Protein AF-A0AA51CAS1-F1 (afdb_monomer_lite)

Foldseek 3Di:
DFDWAFEDEPNDTDDIGTPQCCCQAPNQQFFHADPNWTWGWHDCDPVRRYTYIYGDDDQKGKGWDKDKDKDPWDWDDKDADPVNPDMDTKTKIKIKMWTQWMFIDHPNDTPDTDGHGDDIDMDIDMD

Structure (mmCIF, N/CA/C/O backbone):
data_AF-A0AA51CAS1-F1
#
_entry.id   AF-A0AA51CAS1-F1
#
loop_
_atom_site.group_PDB
_atom_site.id
_atom_site.type_symbol
_atom_site.label_atom_id
_atom_site.label_alt_id
_atom_site.label_comp_id
_atom_site.label_asym_id
_atom_site.label_entity_id
_atom_site.label_seq_id
_atom_site.pdbx_PDB_ins_code
_atom_site.Cartn_x
_atom_site.Cartn_y
_atom_site.Cartn_z
_atom_site.occupancy
_atom_site.B_iso_or_equiv
_atom_site.auth_seq_id
_atom_site.auth_comp_id
_atom_site.auth_asym_id
_atom_site.auth_atom_id
_atom_site.pdbx_PDB_model_num
ATOM 1 N N . MET A 1 1 ? 16.041 -6.150 -4.516 1.00 43.69 1 MET A N 1
ATOM 2 C CA . MET A 1 1 ? 15.363 -7.323 -3.927 1.00 43.69 1 MET A CA 1
ATOM 3 C C . MET A 1 1 ? 13.986 -6.865 -3.486 1.00 43.69 1 MET A C 1
ATOM 5 O O . MET A 1 1 ? 13.919 -5.990 -2.631 1.00 43.69 1 MET A O 1
ATOM 9 N N . ASN A 1 2 ? 12.919 -7.385 -4.098 1.00 60.25 2 ASN A N 1
ATOM 10 C CA . ASN A 1 2 ? 11.554 -7.118 -3.643 1.00 60.25 2 ASN A CA 1
ATOM 11 C C . ASN A 1 2 ? 11.391 -7.807 -2.288 1.00 60.25 2 ASN A C 1
ATOM 13 O O . ASN A 1 2 ? 11.378 -9.032 -2.214 1.00 60.25 2 ASN A O 1
ATOM 17 N N . SER A 1 3 ? 11.384 -7.022 -1.213 1.00 85.00 3 SER A N 1
ATOM 18 C CA . SER A 1 3 ? 11.079 -7.546 0.117 1.00 85.00 3 SER A CA 1
ATOM 19 C C . SER A 1 3 ? 9.567 -7.594 0.291 1.00 85.00 3 SER A C 1
ATOM 21 O O . SER A 1 3 ? 8.848 -6.736 -0.222 1.00 85.00 3 SER A O 1
ATOM 23 N N . SER A 1 4 ? 9.090 -8.617 0.985 1.00 94.00 4 SER A N 1
ATOM 24 C CA . SER A 1 4 ? 7.672 -8.854 1.222 1.00 94.00 4 SER A CA 1
ATOM 25 C C . SER A 1 4 ? 7.359 -8.799 2.710 1.00 94.00 4 SER A C 1
ATOM 27 O O . SER A 1 4 ? 8.205 -9.161 3.526 1.00 94.00 4 SER A O 1
ATOM 29 N N . PHE A 1 5 ? 6.146 -8.387 3.057 1.00 97.12 5 PHE A N 1
ATOM 30 C CA . PHE A 1 5 ? 5.672 -8.263 4.428 1.00 97.12 5 PHE A CA 1
ATOM 31 C C . PHE A 1 5 ? 4.566 -9.269 4.699 1.00 97.12 5 PHE A C 1
ATOM 33 O O . PHE A 1 5 ? 3.721 -9.503 3.841 1.00 97.12 5 PHE A O 1
ATOM 40 N N . LYS A 1 6 ? 4.541 -9.838 5.904 1.00 98.12 6 LYS A N 1
ATOM 41 C CA . LYS A 1 6 ? 3.449 -10.713 6.348 1.00 98.12 6 LYS A CA 1
ATOM 42 C C . LYS A 1 6 ? 2.336 -9.883 6.973 1.00 98.12 6 LYS A C 1
ATOM 44 O O . LYS A 1 6 ? 2.599 -9.109 7.890 1.00 98.12 6 LYS A O 1
ATOM 49 N N . ILE A 1 7 ? 1.101 -10.088 6.538 1.00 98.38 7 ILE A N 1
ATOM 50 C CA . ILE A 1 7 ? -0.080 -9.477 7.150 1.00 98.38 7 ILE A CA 1
ATOM 51 C C . ILE A 1 7 ? -0.587 -10.416 8.246 1.00 98.38 7 ILE A C 1
ATOM 53 O O . ILE A 1 7 ? -0.895 -11.578 7.981 1.00 98.38 7 ILE A O 1
ATOM 57 N N . LEU A 1 8 ? -0.633 -9.928 9.485 1.00 98.44 8 LEU A N 1
ATOM 58 C CA . LEU A 1 8 ? -0.919 -10.696 10.692 1.00 98.44 8 LEU A CA 1
ATOM 59 C C . LEU A 1 8 ? -2.238 -10.256 11.328 1.00 98.44 8 LEU A C 1
ATOM 61 O O . LEU A 1 8 ? -2.427 -9.076 11.609 1.00 98.44 8 LEU A O 1
ATOM 65 N N . CYS A 1 9 ? -3.099 -11.214 11.667 1.00 98.19 9 CYS A N 1
ATOM 66 C CA . CYS A 1 9 ? -4.269 -10.996 12.515 1.00 98.19 9 CYS A CA 1
ATOM 67 C C . CYS A 1 9 ? -4.216 -11.969 13.694 1.00 98.19 9 CYS A C 1
ATOM 69 O O . CYS A 1 9 ? -4.208 -13.182 13.498 1.00 98.19 9 CYS A O 1
ATOM 71 N N . ASN A 1 10 ? -4.170 -11.450 14.925 1.00 95.38 10 ASN A N 1
ATOM 72 C CA . ASN A 1 10 ? -4.063 -12.252 16.155 1.00 95.38 10 ASN A CA 1
ATOM 73 C C . ASN A 1 10 ? -2.920 -13.291 16.115 1.00 95.38 10 ASN A C 1
ATOM 75 O O . ASN A 1 10 ? -3.087 -14.432 16.539 1.00 95.38 10 ASN A O 1
ATOM 79 N N . GLY A 1 11 ? -1.764 -12.908 15.560 1.00 93.69 11 GLY A N 1
ATOM 80 C CA . GLY A 1 11 ? -0.587 -13.779 15.433 1.00 93.69 11 GLY A CA 1
ATOM 81 C C . GLY A 1 11 ? -0.632 -14.781 14.272 1.00 93.69 11 GLY A C 1
ATOM 82 O O . GLY A 1 11 ? 0.354 -15.476 14.043 1.00 93.69 11 GLY A O 1
ATOM 83 N N . VAL A 1 12 ? -1.728 -14.840 13.510 1.00 97.12 12 VAL A N 1
ATOM 84 C CA . VAL A 1 12 ? -1.864 -15.700 12.326 1.00 97.12 12 VAL A CA 1
ATOM 85 C C . VAL A 1 12 ? -1.534 -14.906 11.066 1.00 97.12 12 VAL A C 1
ATOM 87 O O . VAL A 1 12 ? -2.034 -13.797 10.886 1.00 97.12 12 VAL A O 1
ATOM 90 N N . VAL A 1 13 ? -0.714 -15.480 10.183 1.00 98.06 13 VAL A N 1
ATOM 91 C CA . VAL A 1 13 ? -0.433 -14.912 8.855 1.00 98.06 13 VAL A CA 1
ATOM 92 C C . VAL A 1 13 ? -1.645 -15.124 7.955 1.00 98.06 13 VAL A C 1
ATOM 94 O O . VAL A 1 13 ? -2.044 -16.263 7.729 1.00 98.06 13 VAL A O 1
ATOM 97 N N . LEU A 1 14 ? -2.206 -14.032 7.441 1.00 97.81 14 LEU A N 1
ATOM 98 C CA . LEU A 1 14 ? -3.302 -14.056 6.473 1.00 97.81 14 LEU A CA 1
ATOM 99 C C . LEU A 1 14 ? -2.774 -14.061 5.036 1.00 97.81 14 LEU A C 1
ATOM 101 O O . LEU A 1 14 ? -3.183 -14.884 4.226 1.00 97.81 14 LEU A O 1
ATOM 105 N N . GLU A 1 15 ? -1.836 -13.163 4.734 1.00 97.44 15 GLU A N 1
ATOM 106 C CA . GLU A 1 15 ? -1.281 -12.974 3.393 1.00 97.44 15 GLU A CA 1
ATOM 107 C C . GLU A 1 15 ? 0.155 -12.432 3.473 1.00 97.44 15 GLU A C 1
ATOM 109 O O . GLU A 1 15 ? 0.656 -12.073 4.543 1.00 97.44 15 GLU A O 1
ATOM 114 N N . THR A 1 16 ? 0.842 -12.404 2.334 1.00 97.12 16 THR A N 1
ATOM 115 C CA . THR A 1 16 ? 2.121 -11.723 2.150 1.00 97.12 16 THR A CA 1
ATOM 116 C C . THR A 1 16 ? 1.978 -10.677 1.045 1.00 97.12 16 THR A C 1
ATOM 118 O O . THR A 1 16 ? 1.503 -11.005 -0.036 1.00 97.12 16 THR A O 1
ATOM 121 N N . ILE A 1 17 ? 2.409 -9.442 1.300 1.00 95.69 17 ILE A N 1
ATOM 122 C CA . ILE A 1 17 ? 2.312 -8.306 0.371 1.00 95.69 17 ILE A CA 1
ATOM 123 C C . ILE A 1 17 ? 3.704 -7.785 -0.003 1.00 95.69 17 ILE A C 1
ATOM 125 O O . ILE A 1 17 ? 4.628 -7.802 0.811 1.00 95.69 17 ILE A O 1
ATOM 129 N N . GLU A 1 18 ? 3.884 -7.328 -1.239 1.00 94.12 18 GLU A N 1
ATOM 130 C CA . GLU A 1 18 ? 5.137 -6.713 -1.692 1.00 94.12 18 GLU A CA 1
ATOM 131 C C . GLU A 1 18 ? 5.316 -5.327 -1.061 1.00 94.12 18 GLU A C 1
ATOM 133 O O . GLU A 1 18 ? 4.358 -4.562 -0.948 1.00 94.12 18 GLU A O 1
ATOM 138 N N . ARG A 1 19 ? 6.551 -4.977 -0.669 1.00 92.12 19 ARG A N 1
ATOM 139 C CA . ARG A 1 19 ? 6.860 -3.692 -0.017 1.00 92.12 19 ARG A CA 1
ATOM 140 C C . ARG A 1 19 ? 6.316 -2.484 -0.783 1.00 92.12 19 ARG A C 1
ATOM 142 O O . ARG A 1 19 ? 5.851 -1.537 -0.160 1.00 92.12 19 ARG A O 1
ATOM 149 N N . ASP A 1 20 ? 6.373 -2.502 -2.113 1.00 91.00 20 ASP A N 1
ATOM 150 C CA . ASP A 1 20 ? 5.956 -1.369 -2.941 1.00 91.00 20 ASP A CA 1
ATOM 151 C C . ASP A 1 20 ? 4.433 -1.149 -2.970 1.00 91.00 20 ASP A C 1
ATOM 153 O O . ASP A 1 20 ? 3.983 -0.078 -3.373 1.00 91.00 20 ASP A O 1
ATOM 157 N N . LYS A 1 21 ? 3.646 -2.130 -2.516 1.00 92.94 21 LYS A N 1
ATOM 158 C CA . LYS A 1 21 ? 2.181 -2.056 -2.423 1.00 92.94 21 LYS A CA 1
ATOM 159 C C . LYS A 1 21 ? 1.677 -1.668 -1.039 1.00 92.94 21 LYS A C 1
ATOM 161 O O . LYS A 1 21 ? 0.522 -1.281 -0.906 1.00 92.94 21 LYS A O 1
ATOM 166 N N . ILE A 1 22 ? 2.525 -1.737 -0.012 1.00 95.12 22 ILE A N 1
ATOM 167 C CA . ILE A 1 22 ? 2.105 -1.564 1.387 1.00 95.12 22 ILE A CA 1
ATOM 168 C C . ILE A 1 22 ? 1.394 -0.241 1.599 1.00 95.12 22 ILE A C 1
ATOM 170 O O . ILE A 1 22 ? 0.275 -0.235 2.085 1.00 95.12 22 ILE A O 1
ATOM 174 N N . TYR A 1 23 ? 2.001 0.875 1.208 1.00 94.44 23 TYR A N 1
ATOM 175 C CA . TYR A 1 23 ? 1.396 2.184 1.458 1.00 94.44 23 TYR A CA 1
ATOM 176 C C . TYR A 1 23 ? 0.197 2.484 0.549 1.00 94.44 23 TYR A C 1
ATOM 178 O O . TYR A 1 23 ? -0.563 3.406 0.824 1.00 94.44 23 TYR A O 1
ATOM 186 N N . ASP A 1 24 ? 0.001 1.693 -0.507 1.00 94.31 24 ASP A N 1
ATOM 187 C CA . ASP A 1 24 ? -1.153 1.807 -1.397 1.00 94.31 24 ASP A CA 1
ATOM 188 C C . ASP A 1 24 ? -2.359 1.000 -0.880 1.00 94.31 24 ASP A C 1
ATOM 190 O O . ASP A 1 24 ? -3.496 1.463 -0.903 1.00 94.31 24 ASP A O 1
ATOM 194 N N . GLU A 1 25 ? -2.112 -0.206 -0.364 1.00 94.94 25 GLU A N 1
ATOM 195 C CA . GLU A 1 25 ? -3.164 -1.170 -0.011 1.00 94.94 25 GLU A CA 1
ATOM 196 C C . GLU A 1 25 ? -3.358 -1.356 1.501 1.00 94.94 25 GLU A C 1
ATOM 198 O O . GLU A 1 25 ? -4.445 -1.710 1.957 1.00 94.94 25 GLU A O 1
ATOM 203 N N . ALA A 1 26 ? -2.302 -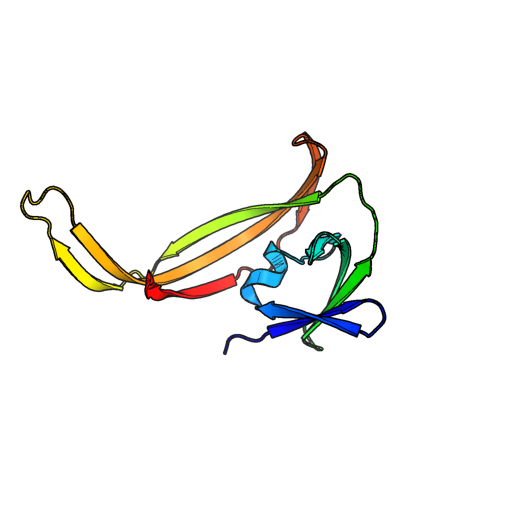1.155 2.285 1.00 96.69 26 ALA A N 1
ATOM 204 C CA . ALA A 1 26 ? -2.225 -1.507 3.699 1.00 96.69 26 ALA A CA 1
ATOM 205 C C . ALA A 1 26 ? -1.416 -0.479 4.517 1.00 96.69 26 ALA A C 1
ATOM 207 O O . ALA A 1 26 ? -0.642 -0.843 5.406 1.00 96.69 26 ALA A O 1
ATOM 208 N N . HIS A 1 27 ? -1.581 0.814 4.217 1.00 96.06 27 HIS A N 1
ATOM 209 C CA . HIS A 1 27 ? -1.028 1.891 5.039 1.00 96.06 27 HIS A CA 1
ATOM 210 C C . HIS A 1 27 ? -1.668 1.891 6.442 1.00 96.06 27 HIS A C 1
ATOM 212 O O . HIS A 1 27 ? -2.762 1.347 6.624 1.00 96.06 27 HIS A O 1
ATOM 218 N N . PRO A 1 28 ? -1.042 2.507 7.462 1.00 96.19 28 PRO A N 1
ATOM 219 C CA . PRO A 1 28 ? -1.683 2.694 8.762 1.00 96.19 28 PRO A CA 1
ATOM 220 C C . PRO A 1 28 ? -3.084 3.309 8.621 1.00 96.19 28 PRO A C 1
ATOM 222 O O . PRO A 1 28 ? -3.273 4.268 7.874 1.00 96.19 28 PRO A O 1
ATOM 225 N N . ASN A 1 29 ? -4.068 2.744 9.327 1.00 96.94 29 ASN A N 1
ATOM 226 C CA . ASN A 1 29 ? -5.496 3.090 9.253 1.00 96.94 29 ASN A CA 1
ATOM 227 C C . ASN A 1 29 ? -6.227 2.715 7.951 1.00 96.94 29 ASN A C 1
ATOM 229 O O . ASN A 1 29 ? -7.419 3.003 7.833 1.00 96.94 29 ASN A O 1
ATOM 233 N N . ALA A 1 30 ? -5.575 2.029 7.009 1.00 98.00 30 ALA A N 1
ATOM 234 C CA . ALA A 1 30 ? -6.255 1.495 5.837 1.00 98.00 30 ALA A CA 1
ATOM 235 C C . ALA A 1 30 ? -7.309 0.446 6.221 1.00 98.00 30 ALA A C 1
ATOM 237 O O . ALA A 1 30 ? -7.119 -0.366 7.135 1.00 98.00 30 ALA A O 1
ATOM 238 N N . VAL A 1 31 ? -8.404 0.431 5.465 1.00 98.12 31 VAL A N 1
ATOM 239 C CA . VAL A 1 31 ? -9.331 -0.697 5.400 1.00 98.12 31 VAL A CA 1
ATOM 240 C C . VAL A 1 31 ? -8.804 -1.668 4.354 1.00 98.12 31 VAL A C 1
ATOM 242 O O . VAL A 1 31 ? -8.974 -1.461 3.154 1.00 98.12 31 VAL A O 1
ATOM 245 N N . TRP A 1 32 ? -8.157 -2.729 4.821 1.00 98.00 32 TRP A N 1
ATOM 246 C CA . TRP A 1 32 ? -7.658 -3.804 3.977 1.00 98.00 32 TRP A CA 1
ATOM 247 C C . TRP A 1 32 ? -8.721 -4.898 3.846 1.00 98.00 32 TRP A C 1
ATOM 249 O O . TRP A 1 32 ? -9.291 -5.347 4.844 1.00 98.00 32 TRP A O 1
ATOM 259 N N . ILE A 1 33 ? -9.007 -5.320 2.615 1.00 96.00 33 ILE A N 1
ATOM 260 C CA . ILE A 1 33 ? -10.032 -6.325 2.320 1.00 96.00 33 ILE A CA 1
ATOM 261 C C . ILE A 1 33 ? -9.353 -7.579 1.792 1.00 96.00 33 ILE A C 1
ATOM 263 O O . ILE A 1 33 ? -8.676 -7.542 0.769 1.00 96.00 33 ILE A O 1
ATOM 267 N N . HIS A 1 34 ? -9.602 -8.705 2.453 1.00 95.12 34 HIS A N 1
ATOM 268 C CA . HIS A 1 34 ? -9.069 -10.000 2.056 1.00 95.12 34 HIS A CA 1
ATOM 269 C C . HIS A 1 34 ? -10.167 -11.055 2.103 1.00 95.12 34 HIS A C 1
ATOM 271 O O . HIS A 1 34 ? -10.828 -11.231 3.126 1.00 95.12 34 HIS A O 1
ATOM 277 N N . MET A 1 35 ? -10.395 -11.730 0.972 1.00 94.00 35 MET A N 1
ATOM 278 C CA . MET A 1 35 ? -11.444 -12.751 0.813 1.00 94.00 35 MET A CA 1
ATOM 279 C C . MET A 1 35 ? -12.832 -12.289 1.307 1.00 94.00 35 MET A C 1
ATOM 281 O O . MET A 1 35 ? -13.557 -13.024 1.976 1.00 94.00 35 MET A O 1
ATOM 285 N N . GLY A 1 36 ? -13.194 -11.037 1.006 1.00 94.25 36 GLY A N 1
ATOM 286 C CA . GLY A 1 36 ? -14.476 -10.441 1.403 1.00 94.25 36 GLY A CA 1
ATOM 287 C C . GLY A 1 36 ? -14.589 -10.078 2.888 1.00 94.25 36 GLY A C 1
ATOM 288 O O . GLY A 1 36 ? -15.658 -9.669 3.327 1.00 94.25 36 GLY A O 1
ATOM 289 N N . GLN A 1 37 ? -13.516 -10.220 3.669 1.00 96.56 37 GLN A N 1
ATOM 290 C CA . GLN A 1 37 ? -13.451 -9.790 5.063 1.00 96.56 37 GLN A CA 1
ATOM 291 C C . GLN A 1 37 ? -12.679 -8.480 5.181 1.00 96.56 37 GLN A C 1
ATOM 293 O O . GLN A 1 37 ? -11.641 -8.300 4.544 1.00 96.56 37 GLN A O 1
ATOM 298 N N . GLN A 1 38 ? -13.190 -7.578 6.014 1.00 97.81 38 GLN A N 1
ATOM 299 C CA . GLN A 1 38 ? -12.574 -6.286 6.278 1.00 97.81 38 GLN A CA 1
ATOM 300 C C . GLN A 1 38 ? -11.677 -6.339 7.512 1.00 97.81 38 GLN A C 1
ATOM 302 O O . GLN A 1 38 ? -12.021 -6.897 8.565 1.00 97.81 38 GLN A O 1
ATOM 307 N N . TYR A 1 39 ? -10.525 -5.699 7.375 1.00 98.44 39 TYR A N 1
ATOM 308 C CA . TYR A 1 39 ? -9.549 -5.547 8.429 1.00 98.44 39 TYR A CA 1
ATOM 309 C C . TYR A 1 39 ? -9.082 -4.097 8.498 1.00 98.44 39 TYR A C 1
ATOM 311 O O . TYR A 1 39 ? -8.841 -3.456 7.479 1.00 98.44 39 TYR A O 1
ATOM 319 N N . LEU A 1 40 ? -8.927 -3.583 9.713 1.00 98.44 40 LEU A N 1
ATOM 320 C CA . LEU A 1 40 ? -8.296 -2.291 9.942 1.00 98.44 40 LEU A CA 1
ATOM 321 C C . LEU A 1 40 ? -6.800 -2.503 10.161 1.00 98.44 40 LEU A C 1
ATOM 323 O O . LEU A 1 40 ? -6.407 -3.215 11.093 1.00 98.44 40 LEU A O 1
ATOM 327 N N . VAL A 1 41 ? -5.977 -1.855 9.342 1.00 98.38 41 VAL A N 1
ATOM 328 C CA . VAL A 1 41 ? -4.526 -1.842 9.519 1.00 98.38 41 VAL A CA 1
ATOM 329 C C . VAL A 1 41 ? -4.164 -0.997 10.733 1.00 98.38 41 VAL A C 1
ATOM 331 O O . VAL A 1 41 ? -4.546 0.168 10.839 1.00 98.38 41 VAL A O 1
ATOM 334 N N . LYS A 1 42 ? -3.423 -1.596 11.666 1.00 97.94 42 LYS A N 1
ATOM 335 C CA . LYS A 1 42 ? -2.977 -0.947 12.902 1.00 97.94 42 LYS A CA 1
ATOM 336 C C . LYS A 1 42 ? -1.551 -0.441 12.822 1.00 97.94 42 LYS A C 1
ATOM 338 O O . LYS A 1 42 ? -1.283 0.660 13.285 1.00 97.94 42 LYS A O 1
ATOM 343 N N . GLU A 1 43 ? -0.655 -1.237 12.257 1.00 96.69 43 GLU A N 1
ATOM 344 C CA . GLU A 1 43 ? 0.772 -0.933 12.250 1.00 96.69 43 GLU A CA 1
ATOM 345 C C . GLU A 1 43 ? 1.443 -1.581 11.042 1.00 96.69 43 GLU A C 1
ATOM 347 O O . GLU A 1 43 ? 1.157 -2.735 10.717 1.00 96.69 43 GLU A O 1
ATOM 352 N N . VAL A 1 44 ? 2.375 -0.853 10.431 1.00 96.31 44 VAL A N 1
ATOM 353 C CA . VAL A 1 44 ? 3.360 -1.383 9.487 1.00 96.31 44 VAL A CA 1
ATOM 354 C C . VAL A 1 44 ? 4.711 -1.386 10.198 1.00 96.31 44 VAL A C 1
ATOM 356 O O . VAL A 1 44 ? 5.254 -0.330 10.514 1.00 96.31 44 VAL A O 1
ATOM 359 N N . ASN A 1 45 ? 5.257 -2.571 10.464 1.00 95.69 45 ASN A N 1
ATOM 360 C CA . ASN A 1 45 ? 6.537 -2.737 11.141 1.00 95.69 45 ASN A CA 1
ATOM 361 C C . ASN A 1 45 ? 7.629 -3.094 10.125 1.00 95.69 45 ASN A C 1
ATOM 363 O O . ASN A 1 45 ? 7.775 -4.245 9.712 1.00 95.69 45 ASN A O 1
ATOM 367 N N . GLU A 1 46 ? 8.402 -2.087 9.723 1.00 92.62 46 GLU A N 1
ATOM 368 C CA . GLU A 1 46 ? 9.486 -2.213 8.739 1.00 92.62 46 GLU A CA 1
ATOM 369 C C . GLU A 1 46 ? 10.609 -3.159 9.194 1.00 92.62 46 GLU A C 1
ATOM 371 O O . GLU A 1 46 ? 11.155 -3.898 8.374 1.00 92.62 46 GLU A O 1
ATOM 376 N N . ASN A 1 47 ? 10.924 -3.174 10.495 1.00 94.50 47 ASN A N 1
ATOM 377 C CA . ASN A 1 47 ? 12.006 -3.989 11.058 1.00 94.50 47 ASN A CA 1
ATOM 378 C C . ASN A 1 47 ? 11.666 -5.482 11.038 1.00 94.50 47 ASN A C 1
ATOM 380 O O . ASN A 1 47 ? 12.519 -6.312 10.732 1.00 94.50 47 ASN A O 1
ATOM 384 N N . LEU A 1 48 ? 10.418 -5.820 11.371 1.00 95.62 48 LEU A N 1
ATOM 385 C CA . LEU A 1 48 ? 9.930 -7.199 11.404 1.00 95.62 48 LEU A CA 1
ATOM 386 C C . LEU A 1 48 ? 9.344 -7.660 10.066 1.00 95.62 48 LEU A C 1
ATOM 388 O O . LEU A 1 48 ? 9.070 -8.847 9.906 1.00 95.62 48 LEU A O 1
ATOM 392 N N . GLN A 1 49 ? 9.163 -6.743 9.111 1.00 96.56 49 GLN A N 1
ATOM 393 C CA . GLN A 1 49 ? 8.482 -6.988 7.839 1.00 96.56 49 GLN A CA 1
ATOM 394 C C . GLN A 1 49 ? 7.073 -7.561 8.052 1.00 96.56 49 GLN A C 1
ATOM 396 O O . GLN A 1 49 ? 6.666 -8.549 7.433 1.00 96.56 49 GLN A O 1
ATOM 401 N N . THR A 1 50 ? 6.319 -6.950 8.966 1.00 97.56 50 THR A N 1
ATOM 402 C CA . THR A 1 50 ? 4.958 -7.377 9.309 1.00 97.56 50 THR A CA 1
ATOM 403 C C . THR A 1 50 ? 3.984 -6.215 9.293 1.00 97.56 50 THR A C 1
ATOM 405 O O . THR A 1 50 ? 4.338 -5.097 9.656 1.00 97.56 50 THR A O 1
ATOM 408 N N . ILE A 1 51 ? 2.737 -6.495 8.936 1.00 98.38 51 ILE A N 1
ATOM 409 C CA . ILE A 1 51 ? 1.614 -5.568 9.046 1.00 98.38 51 ILE A CA 1
ATOM 410 C C . ILE A 1 51 ? 0.615 -6.178 10.015 1.00 98.38 51 ILE A C 1
ATOM 412 O O . ILE A 1 51 ? 0.140 -7.289 9.791 1.00 98.38 51 ILE A O 1
ATOM 416 N N . THR A 1 52 ? 0.292 -5.469 11.088 1.00 98.56 52 THR A N 1
ATOM 417 C CA . THR A 1 52 ? -0.692 -5.934 12.067 1.00 98.56 52 THR A CA 1
ATOM 418 C C . THR A 1 52 ? -2.061 -5.395 11.694 1.00 98.56 52 THR A C 1
ATOM 420 O O . THR A 1 52 ? -2.246 -4.183 11.559 1.00 98.56 52 THR A O 1
ATOM 423 N N . VAL A 1 53 ? -3.038 -6.288 11.569 1.00 98.62 53 VAL A N 1
ATOM 424 C CA . VAL A 1 53 ? -4.423 -5.945 11.252 1.00 98.62 53 VAL A CA 1
ATOM 425 C C . VAL A 1 53 ? -5.378 -6.537 12.280 1.00 98.62 53 VAL A C 1
ATOM 427 O O . VAL A 1 53 ? -5.098 -7.561 12.906 1.00 98.62 53 VAL A O 1
ATOM 430 N N . ILE A 1 54 ? -6.534 -5.898 12.444 1.00 98.25 54 ILE A N 1
ATOM 431 C CA . ILE A 1 54 ? -7.638 -6.440 13.239 1.00 98.25 54 ILE A CA 1
ATOM 432 C C . ILE A 1 54 ? -8.866 -6.616 12.359 1.00 98.25 54 ILE A C 1
ATOM 434 O O . ILE A 1 54 ? -9.202 -5.721 11.585 1.00 98.25 54 ILE A O 1
ATOM 438 N N . ARG A 1 55 ? -9.557 -7.752 12.482 1.00 97.75 55 ARG A N 1
ATOM 439 C CA . ARG A 1 55 ? -10.841 -7.945 11.799 1.00 97.75 55 ARG A CA 1
ATOM 440 C C . ARG A 1 55 ? -11.857 -6.967 12.378 1.00 97.75 55 ARG A C 1
ATOM 442 O O . ARG A 1 55 ? -12.040 -6.928 13.596 1.00 97.75 55 ARG A O 1
ATOM 449 N N . LYS A 1 56 ? -12.504 -6.188 11.518 1.00 97.19 56 LYS A N 1
ATOM 450 C CA . LYS A 1 56 ? -13.507 -5.207 11.928 1.00 97.19 56 LYS A CA 1
ATOM 451 C C . LYS A 1 56 ? -14.520 -5.030 10.808 1.00 97.19 56 LYS A C 1
ATOM 453 O O . LYS A 1 56 ? -14.123 -4.781 9.679 1.00 97.19 56 LYS A O 1
ATOM 458 N N . ASP A 1 57 ? -15.796 -5.141 11.153 1.00 94.94 57 ASP A N 1
ATOM 459 C CA . ASP A 1 57 ? -16.890 -4.795 10.251 1.00 94.94 57 ASP A CA 1
ATOM 460 C C . ASP A 1 57 ? -17.029 -3.266 10.216 1.00 94.94 57 ASP A C 1
ATOM 462 O O . ASP A 1 57 ? -17.164 -2.620 11.262 1.00 94.94 57 ASP A O 1
ATOM 466 N N . MET A 1 58 ? -16.864 -2.686 9.034 1.00 96.00 58 MET A N 1
ATOM 467 C CA . MET A 1 58 ? -16.829 -1.253 8.776 1.00 96.00 58 MET A CA 1
ATOM 468 C C . MET A 1 58 ? -17.753 -0.940 7.604 1.00 96.00 58 MET A C 1
ATOM 470 O O . MET A 1 58 ? -17.703 -1.548 6.538 1.00 96.00 58 MET A O 1
ATOM 474 N N . ASP A 1 59 ? -18.563 0.091 7.775 1.00 95.81 59 ASP A N 1
ATOM 475 C CA . ASP A 1 59 ? -19.450 0.608 6.737 1.00 95.81 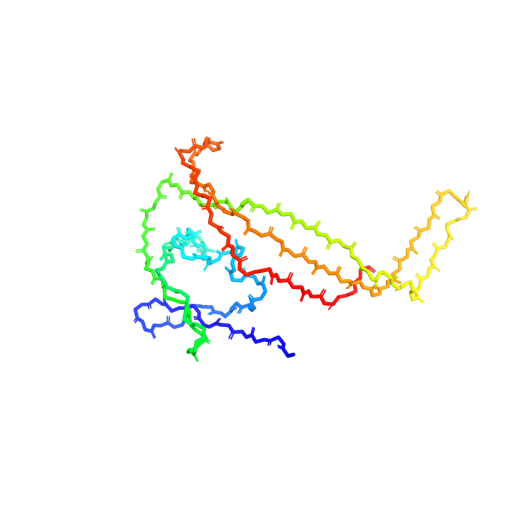59 ASP A CA 1
ATOM 476 C C . ASP A 1 59 ? -18.752 1.621 5.811 1.00 95.81 59 ASP A C 1
ATOM 478 O O . ASP A 1 59 ? -19.415 2.359 5.088 1.00 95.81 59 ASP A O 1
ATOM 482 N N . TYR A 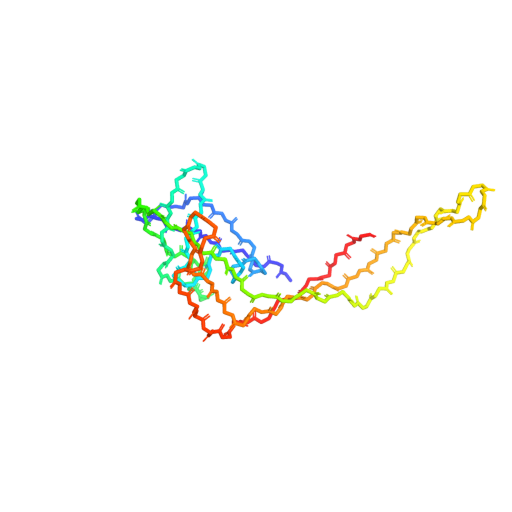1 60 ? -17.417 1.666 5.837 1.00 97.19 60 TYR A N 1
ATOM 483 C CA . TYR A 1 60 ? -16.574 2.552 5.039 1.00 97.19 60 TYR A CA 1
ATOM 484 C C . TYR A 1 60 ? -15.326 1.817 4.530 1.00 97.19 60 TYR A C 1
ATOM 486 O O . TYR A 1 60 ? -14.943 0.763 5.039 1.00 97.19 60 TYR A O 1
ATOM 494 N N . TYR A 1 61 ? -14.654 2.403 3.542 1.00 97.19 61 TYR A N 1
ATOM 495 C CA . TYR A 1 61 ? -13.358 1.961 3.027 1.00 97.19 61 TYR A CA 1
ATOM 496 C C . TYR A 1 61 ? -12.392 3.140 2.907 1.00 97.19 61 TYR A C 1
ATOM 498 O O . TYR A 1 61 ? -12.792 4.303 2.972 1.00 97.19 61 TYR A O 1
ATOM 506 N N . THR A 1 62 ? -11.106 2.850 2.736 1.00 97.62 62 THR A N 1
ATOM 507 C CA . THR A 1 62 ? -10.088 3.875 2.483 1.00 97.62 62 THR A CA 1
ATOM 508 C C . THR A 1 62 ? -9.650 3.861 1.031 1.00 97.62 62 THR A C 1
ATOM 510 O O . THR A 1 62 ? -9.588 2.812 0.394 1.00 97.62 62 THR A O 1
ATOM 513 N N . LYS A 1 63 ? -9.314 5.036 0.502 1.00 97.31 63 LYS A N 1
ATOM 514 C CA . LYS A 1 63 ? -8.740 5.181 -0.836 1.00 97.31 63 LYS A CA 1
ATOM 515 C C . LYS A 1 63 ? -7.582 6.163 -0.803 1.00 97.31 63 LYS A C 1
ATOM 517 O O . LYS A 1 63 ? -7.778 7.332 -0.479 1.00 97.31 63 LYS A O 1
ATOM 522 N N . THR A 1 64 ? -6.397 5.708 -1.181 1.00 97.62 64 THR A N 1
ATOM 523 C CA . THR A 1 64 ? -5.202 6.552 -1.263 1.00 97.62 64 THR A CA 1
ATOM 524 C C . THR A 1 64 ? -5.347 7.659 -2.301 1.00 97.62 64 THR A C 1
ATOM 526 O O . THR A 1 64 ? -5.898 7.453 -3.388 1.00 97.62 64 THR A O 1
ATOM 529 N N . MET A 1 65 ? -4.787 8.821 -1.992 1.00 97.94 65 MET A N 1
ATOM 530 C CA . MET A 1 65 ? -4.554 9.910 -2.929 1.00 97.94 65 MET A CA 1
ATOM 531 C C . MET A 1 65 ? -3.121 9.786 -3.434 1.00 97.94 65 MET A C 1
ATOM 533 O O . MET A 1 65 ? -2.180 9.847 -2.645 1.00 97.94 65 MET A O 1
ATOM 537 N N . LYS A 1 66 ? -2.969 9.530 -4.733 1.00 96.69 66 LYS A N 1
ATOM 538 C CA . LYS A 1 66 ? -1.681 9.156 -5.311 1.00 96.69 66 LYS A CA 1
ATOM 539 C C . LYS A 1 66 ? -1.510 9.621 -6.746 1.00 96.69 66 LYS A C 1
ATOM 541 O O . LYS A 1 66 ? -2.488 9.811 -7.470 1.00 96.69 66 LYS A O 1
ATOM 546 N N . GLU A 1 67 ? -0.254 9.712 -7.152 1.00 97.06 67 GLU A N 1
ATOM 547 C CA . GLU A 1 67 ? 0.193 9.938 -8.519 1.00 97.06 67 GLU A CA 1
ATOM 548 C C . GLU A 1 67 ? 1.081 8.769 -8.941 1.00 97.06 67 GLU A C 1
ATOM 550 O O . GLU A 1 67 ? 1.844 8.216 -8.144 1.00 97.06 67 GLU A O 1
ATOM 555 N N . ILE A 1 68 ? 0.950 8.379 -10.208 1.00 96.06 68 ILE A N 1
ATOM 556 C CA . ILE A 1 68 ? 1.764 7.342 -10.830 1.00 96.06 68 ILE A CA 1
ATOM 557 C C . ILE A 1 68 ? 2.536 7.988 -11.972 1.00 96.06 68 ILE A C 1
ATOM 559 O O . ILE A 1 68 ? 1.938 8.525 -12.903 1.00 96.06 68 ILE A O 1
ATOM 563 N N . ASN A 1 69 ? 3.860 7.901 -11.914 1.00 97.00 69 ASN A N 1
ATOM 564 C CA . ASN A 1 69 ? 4.752 8.374 -12.960 1.00 97.00 69 ASN A CA 1
ATOM 565 C C . ASN A 1 69 ? 5.441 7.188 -13.645 1.00 97.00 69 ASN A C 1
ATOM 567 O O . ASN A 1 69 ? 5.926 6.274 -12.976 1.00 97.00 69 ASN A O 1
ATOM 571 N N . VAL A 1 70 ? 5.500 7.217 -14.977 1.00 96.81 70 VAL A N 1
ATOM 572 C CA . VAL A 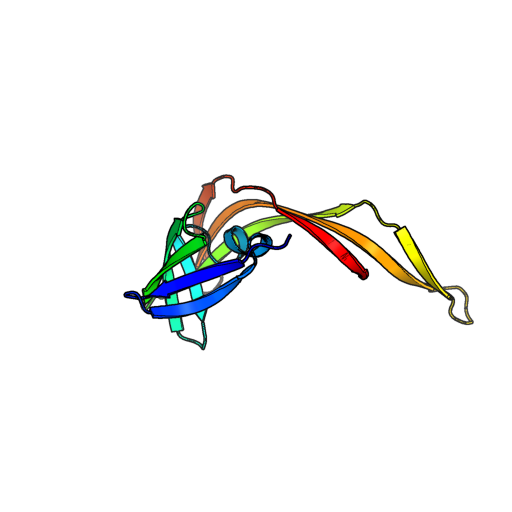1 70 ? 6.252 6.249 -15.782 1.00 96.81 70 VAL A CA 1
ATOM 573 C C . VAL A 1 70 ? 7.449 6.950 -16.409 1.00 96.81 70 VAL A C 1
ATOM 575 O O . VAL A 1 70 ? 7.299 7.966 -17.085 1.00 96.81 70 VAL A O 1
ATOM 578 N N . SER A 1 71 ? 8.639 6.396 -16.199 1.00 97.00 71 SER A N 1
ATOM 579 C CA . SER A 1 71 ? 9.908 6.971 -16.655 1.00 97.00 71 SER A CA 1
ATOM 580 C C . SER A 1 71 ? 10.900 5.885 -17.086 1.00 97.00 71 SER A C 1
ATOM 582 O O . SER A 1 71 ? 10.593 4.694 -17.032 1.00 97.00 71 SER A O 1
ATOM 584 N N . ASN A 1 72 ? 12.089 6.293 -17.552 1.00 95.94 72 ASN A N 1
ATOM 585 C CA . ASN A 1 72 ? 13.182 5.399 -17.966 1.00 95.94 72 ASN A CA 1
ATOM 586 C C . ASN A 1 72 ? 12.763 4.327 -18.989 1.00 95.94 72 ASN A C 1
ATOM 588 O O . ASN A 1 72 ? 13.197 3.178 -18.913 1.00 95.94 72 ASN A O 1
ATOM 592 N N . ILE A 1 73 ? 11.897 4.700 -19.935 1.00 96.75 73 ILE A N 1
ATOM 593 C CA . ILE A 1 73 ? 11.364 3.780 -20.942 1.00 96.75 73 ILE A CA 1
ATOM 594 C C . ILE A 1 73 ? 12.481 3.377 -21.907 1.00 96.75 73 ILE A C 1
ATOM 596 O O . ILE A 1 73 ? 13.120 4.225 -22.533 1.00 96.75 73 ILE A O 1
ATOM 600 N N . LYS A 1 74 ? 12.679 2.070 -22.062 1.00 96.88 74 LYS A N 1
ATOM 601 C CA . LYS A 1 74 ? 13.587 1.465 -23.032 1.00 96.88 74 LYS A CA 1
ATOM 602 C C . LYS A 1 74 ? 12.817 0.454 -23.870 1.00 96.88 74 LYS A C 1
ATOM 604 O O . LYS A 1 74 ? 12.465 -0.613 -23.377 1.00 96.88 74 LYS A O 1
ATOM 609 N N . GLU A 1 75 ? 12.584 0.791 -25.134 1.00 96.75 75 GLU A N 1
ATOM 610 C CA . GLU A 1 75 ? 11.986 -0.125 -26.108 1.00 96.75 75 GLU A CA 1
ATOM 611 C C . GLU A 1 75 ? 12.920 -1.319 -26.369 1.00 96.75 75 GLU A C 1
ATOM 613 O O . GLU A 1 75 ? 14.125 -1.148 -26.565 1.00 96.75 75 GLU A O 1
ATOM 618 N N . GLU A 1 76 ? 12.357 -2.526 -26.350 1.00 96.31 76 GLU A N 1
ATOM 619 C CA . GLU A 1 76 ? 13.058 -3.787 -26.624 1.00 96.31 76 GLU A CA 1
ATOM 620 C C . GLU A 1 76 ? 12.483 -4.487 -27.866 1.00 96.31 76 GLU A C 1
ATOM 622 O O . GLU A 1 76 ? 13.232 -5.085 -28.636 1.00 96.31 76 GLU A O 1
ATOM 627 N N . GLU A 1 77 ? 11.167 -4.394 -28.081 1.00 96.00 77 GLU A N 1
ATOM 628 C CA . GLU A 1 77 ? 10.452 -5.006 -29.203 1.00 96.00 77 GLU A CA 1
ATOM 629 C C . GLU A 1 77 ? 9.425 -4.017 -29.785 1.00 96.00 77 GLU A C 1
ATOM 631 O O . GLU A 1 77 ? 8.792 -3.261 -29.042 1.00 96.00 77 GLU A O 1
ATOM 636 N N . ARG A 1 78 ? 9.223 -4.048 -31.111 1.00 94.75 78 ARG A N 1
ATOM 637 C CA . ARG A 1 78 ? 8.199 -3.256 -31.810 1.00 94.75 78 ARG A CA 1
ATOM 638 C C . ARG A 1 78 ? 7.554 -4.046 -32.944 1.00 94.75 78 ARG A C 1
ATOM 640 O O . ARG A 1 78 ? 8.248 -4.636 -33.768 1.00 94.75 78 ARG A O 1
ATOM 647 N N . ILE A 1 79 ? 6.229 -3.979 -33.026 1.00 93.75 79 ILE A N 1
ATOM 648 C CA . ILE A 1 79 ? 5.424 -4.466 -34.150 1.00 93.75 79 ILE A CA 1
ATOM 649 C C . ILE A 1 79 ? 4.741 -3.258 -34.789 1.00 93.75 79 ILE A C 1
ATOM 651 O O . ILE A 1 79 ? 4.064 -2.495 -34.103 1.00 93.75 79 ILE A O 1
ATOM 655 N N . VAL A 1 80 ? 4.925 -3.077 -36.097 1.00 93.06 80 VAL A N 1
ATOM 656 C CA . VAL A 1 80 ? 4.253 -2.031 -36.882 1.00 93.06 80 VAL A CA 1
ATOM 657 C C . VAL A 1 80 ? 3.125 -2.682 -37.677 1.00 93.06 80 VAL A C 1
ATOM 659 O O . VAL A 1 80 ? 3.353 -3.685 -38.354 1.00 93.06 80 VAL A O 1
ATOM 662 N N . TYR A 1 81 ? 1.911 -2.143 -37.571 1.00 90.25 81 TYR A N 1
ATOM 663 C CA . TYR A 1 81 ? 0.760 -2.659 -38.312 1.00 90.25 81 TYR A CA 1
ATOM 664 C C . TYR A 1 81 ? 0.784 -2.191 -39.773 1.00 90.25 81 TYR A C 1
ATOM 666 O O . TYR A 1 81 ? 1.383 -1.172 -40.103 1.00 90.25 81 TYR A O 1
ATOM 674 N N . SER A 1 82 ? 0.143 -2.957 -40.660 1.00 80.38 82 SER A N 1
ATOM 675 C CA . SER A 1 82 ? 0.240 -2.815 -42.123 1.00 80.38 82 SER A CA 1
ATOM 676 C C . SER A 1 82 ? -0.210 -1.462 -42.684 1.00 80.38 82 SER A C 1
ATOM 67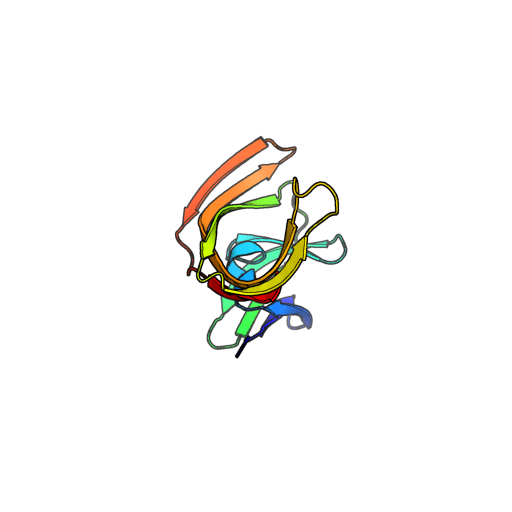8 O O . SER A 1 82 ? 0.133 -1.136 -43.816 1.00 80.38 82 SER A O 1
ATOM 680 N N . ASP A 1 83 ? -0.980 -0.688 -41.921 1.00 82.75 83 ASP A N 1
ATOM 681 C CA . ASP A 1 83 ? -1.435 0.655 -42.283 1.00 82.75 83 ASP A CA 1
ATOM 682 C C . ASP A 1 83 ? -0.526 1.774 -41.732 1.00 82.75 83 ASP A C 1
ATOM 684 O O . ASP A 1 83 ? -0.790 2.947 -41.972 1.00 82.75 83 ASP A O 1
ATOM 688 N N . ASN A 1 84 ? 0.553 1.426 -41.015 1.00 73.44 84 ASN A N 1
ATOM 689 C CA . ASN A 1 84 ? 1.497 2.332 -4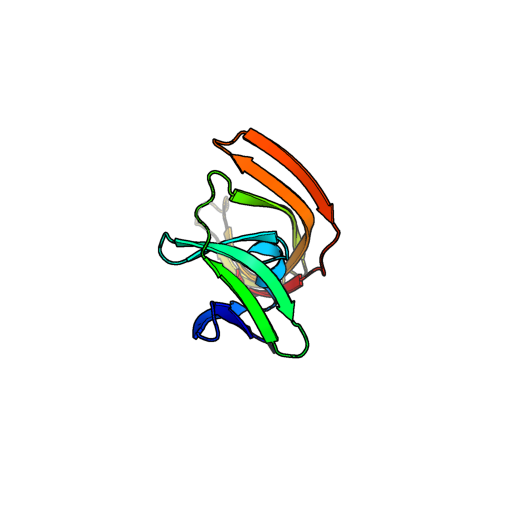0.349 1.00 73.44 84 ASN A CA 1
ATOM 690 C C . ASN A 1 84 ? 0.856 3.365 -39.401 1.00 73.44 84 ASN A C 1
ATOM 692 O O . ASN A 1 84 ? 1.535 4.294 -38.962 1.00 73.44 84 ASN A O 1
ATOM 696 N N . HIS A 1 85 ? -0.421 3.215 -39.045 1.00 87.00 85 HIS A N 1
ATOM 697 C CA . HIS A 1 85 ? -1.111 4.145 -38.150 1.00 87.00 85 HIS A CA 1
ATOM 698 C C . HIS A 1 85 ? -0.949 3.774 -36.676 1.00 87.00 85 HIS A C 1
ATOM 700 O O . HIS A 1 85 ? -1.252 4.581 -35.797 1.00 87.00 85 HIS A O 1
ATOM 706 N N . CYS A 1 86 ? -0.453 2.570 -36.397 1.00 91.25 86 CYS A N 1
ATOM 707 C CA . CYS A 1 86 ? -0.256 2.075 -35.047 1.00 91.25 86 CYS A CA 1
ATOM 708 C C . CYS A 1 86 ? 1.003 1.209 -34.955 1.00 91.25 86 CYS A C 1
ATOM 710 O O . CYS A 1 86 ? 1.358 0.474 -35.884 1.00 91.25 86 CYS A O 1
ATOM 712 N N . SER A 1 87 ? 1.651 1.261 -33.795 1.00 91.94 87 SER A N 1
ATOM 713 C CA . SER A 1 87 ? 2.678 0.309 -33.401 1.00 91.94 87 SER A CA 1
ATOM 714 C C . SER A 1 87 ? 2.434 -0.184 -31.980 1.00 91.94 87 SER A C 1
ATOM 716 O O . SER A 1 87 ? 1.954 0.548 -31.116 1.00 91.94 87 SER A O 1
ATOM 718 N N . LEU A 1 88 ? 2.776 -1.448 -31.748 1.00 93.56 88 LEU A N 1
ATOM 719 C CA . LEU A 1 88 ? 2.849 -2.039 -30.420 1.00 93.56 88 LEU A CA 1
ATOM 720 C C . LEU A 1 88 ? 4.319 -2.111 -30.019 1.00 93.56 88 LEU A C 1
ATOM 722 O O . LEU A 1 88 ? 5.112 -2.733 -30.725 1.00 93.56 88 LEU A O 1
ATOM 726 N N . CYS A 1 89 ? 4.670 -1.486 -28.900 1.00 94.00 89 CYS A N 1
ATOM 727 C CA . CYS A 1 89 ? 6.008 -1.554 -28.326 1.00 94.00 89 CYS A CA 1
ATOM 728 C C . CYS A 1 89 ? 5.972 -2.348 -27.025 1.00 94.00 89 CYS A C 1
ATOM 730 O O . CYS A 1 89 ? 4.994 -2.276 -26.287 1.00 94.00 89 CYS A O 1
ATOM 732 N N . LYS A 1 90 ? 7.060 -3.059 -26.743 1.00 96.12 90 LYS A N 1
ATOM 733 C CA . LYS A 1 90 ? 7.311 -3.698 -25.454 1.00 96.12 90 LYS A CA 1
ATOM 734 C C . LYS A 1 90 ? 8.709 -3.334 -24.991 1.00 96.12 90 LYS A C 1
ATOM 736 O O . LYS A 1 90 ? 9.645 -3.280 -25.794 1.00 96.12 90 LYS A O 1
ATOM 741 N N . GLY A 1 91 ? 8.860 -3.066 -23.705 1.00 96.75 91 GLY A N 1
ATOM 742 C CA . GLY A 1 91 ? 10.117 -2.568 -23.175 1.00 96.75 91 GLY A CA 1
ATOM 743 C C . GLY A 1 91 ? 10.203 -2.581 -21.662 1.00 96.75 91 GLY A C 1
ATOM 744 O O . GLY A 1 91 ? 9.271 -2.971 -20.964 1.00 96.75 91 GLY A O 1
ATOM 745 N N . ALA A 1 92 ? 11.353 -2.151 -21.155 1.00 97.88 92 ALA A N 1
ATOM 746 C CA . ALA A 1 92 ? 11.551 -1.901 -19.736 1.00 97.88 92 ALA A CA 1
ATOM 747 C C . ALA A 1 92 ? 11.130 -0.467 -19.388 1.00 97.88 92 ALA A C 1
ATOM 749 O O . ALA A 1 92 ? 11.343 0.454 -20.176 1.00 97.88 92 ALA A O 1
ATOM 750 N N . LEU A 1 93 ? 10.561 -0.275 -18.201 1.00 97.56 93 LEU A N 1
ATOM 751 C CA . LEU A 1 93 ? 10.169 1.031 -17.673 1.00 97.56 93 LEU A CA 1
ATOM 752 C C . LEU A 1 93 ? 10.247 1.055 -16.143 1.00 97.56 93 LEU A C 1
ATOM 754 O O . LEU A 1 93 ? 10.178 0.016 -15.481 1.00 97.56 93 LEU A O 1
ATOM 758 N N . THR A 1 94 ? 10.356 2.252 -15.579 1.00 97.38 94 THR A N 1
ATOM 759 C CA . THR A 1 94 ? 10.237 2.491 -14.140 1.00 97.38 94 THR A CA 1
ATOM 760 C C . THR A 1 94 ? 8.859 3.067 -13.838 1.00 97.38 94 THR A C 1
ATOM 762 O O . THR A 1 94 ? 8.478 4.085 -14.415 1.00 97.38 94 THR A O 1
ATOM 765 N N . VAL A 1 95 ? 8.128 2.445 -12.914 1.00 96.00 95 VAL A N 1
ATOM 766 C CA . VAL A 1 95 ? 6.875 2.973 -12.357 1.00 96.00 95 VAL A CA 1
ATOM 767 C C . VAL A 1 95 ? 7.160 3.514 -10.967 1.00 96.00 95 VAL A C 1
ATOM 769 O O . VAL A 1 95 ? 7.607 2.758 -10.107 1.00 96.00 95 VAL A O 1
ATOM 772 N N . THR A 1 96 ? 6.871 4.791 -10.741 1.00 95.69 96 THR A N 1
ATOM 773 C CA . THR A 1 96 ? 6.988 5.451 -9.436 1.00 95.69 96 THR A CA 1
ATOM 774 C C . THR A 1 96 ? 5.607 5.835 -8.923 1.00 95.69 96 THR A C 1
ATOM 776 O O . THR A 1 96 ? 4.820 6.430 -9.657 1.00 95.69 96 THR A O 1
ATOM 779 N N . ARG A 1 97 ? 5.318 5.513 -7.662 1.00 95.25 97 ARG A N 1
ATOM 780 C CA . ARG A 1 97 ? 4.106 5.902 -6.936 1.00 95.25 97 ARG A CA 1
ATOM 781 C C . ARG A 1 97 ? 4.457 6.899 -5.842 1.00 95.25 97 ARG A C 1
ATOM 783 O O . ARG A 1 97 ? 5.327 6.623 -5.014 1.00 95.25 97 ARG A O 1
ATOM 790 N N . HIS A 1 98 ? 3.737 8.012 -5.834 1.00 96.31 98 HIS A N 1
ATOM 791 C CA . HIS A 1 98 ? 3.777 9.039 -4.798 1.00 96.31 98 HIS A CA 1
ATOM 792 C C . HIS A 1 98 ? 2.402 9.102 -4.134 1.00 96.31 98 HIS A C 1
ATOM 794 O O . HIS A 1 98 ? 1.403 9.229 -4.843 1.00 96.31 98 HIS A O 1
ATOM 800 N N . ILE A 1 99 ? 2.335 8.958 -2.810 1.00 96.94 99 ILE A N 1
ATOM 801 C CA . ILE A 1 99 ? 1.080 8.878 -2.053 1.00 96.94 99 ILE A CA 1
ATOM 802 C C . ILE A 1 99 ? 1.124 9.935 -0.950 1.00 96.94 99 ILE A C 1
ATOM 804 O O . ILE A 1 99 ? 1.864 9.780 0.016 1.00 96.94 99 ILE A O 1
ATOM 808 N N . TRP A 1 100 ? 0.291 10.967 -1.082 1.00 97.00 100 TRP A N 1
ATOM 809 C CA . TRP A 1 100 ? 0.269 12.129 -0.176 1.00 97.00 100 TRP A CA 1
ATOM 810 C C . TRP A 1 100 ? -0.906 12.112 0.814 1.00 97.00 100 TRP A C 1
ATOM 812 O O . TRP A 1 100 ? -1.215 13.110 1.472 1.00 97.00 100 TRP A O 1
ATOM 822 N N . GLY A 1 101 ? -1.630 10.995 0.885 1.00 97.62 101 GLY A N 1
ATOM 823 C CA . GLY A 1 101 ? -2.680 10.794 1.872 1.00 97.62 101 GLY A CA 1
ATOM 824 C C . GLY A 1 101 ? -3.715 9.768 1.447 1.00 97.62 101 GLY A C 1
ATOM 825 O O . GLY A 1 101 ? -3.533 9.014 0.490 1.00 97.62 101 GLY A O 1
ATOM 826 N N . TYR A 1 102 ? -4.847 9.760 2.142 1.00 98.25 102 TYR A N 1
ATOM 827 C CA . TYR A 1 102 ? -5.981 8.894 1.839 1.00 98.25 102 TYR A CA 1
ATOM 828 C C . TYR A 1 102 ? -7.313 9.548 2.212 1.00 98.25 102 TYR A C 1
ATOM 830 O O . TYR A 1 102 ? -7.388 10.528 2.951 1.00 98.25 102 TYR A O 1
ATOM 838 N N . LYS A 1 103 ? -8.392 9.000 1.661 1.00 98.38 103 LYS A N 1
ATOM 839 C CA . LYS A 1 103 ? -9.772 9.390 1.941 1.00 98.38 103 LYS A CA 1
ATOM 840 C C . LYS A 1 103 ? -10.488 8.259 2.651 1.00 98.38 103 LYS A C 1
ATOM 842 O O . LYS A 1 103 ? -10.285 7.100 2.288 1.00 98.38 103 LYS A O 1
ATOM 847 N N . VAL A 1 104 ? -11.354 8.601 3.596 1.00 98.31 104 VAL A N 1
ATOM 848 C CA . VAL A 1 104 ? -12.358 7.686 4.146 1.00 98.31 104 VAL A CA 1
ATOM 849 C C . VAL A 1 104 ? -13.626 7.852 3.319 1.00 98.31 104 VAL A C 1
ATOM 851 O O . VAL A 1 104 ? -14.112 8.969 3.144 1.00 98.31 104 VAL A O 1
ATOM 854 N N . MET A 1 105 ? -14.130 6.751 2.777 1.00 98.12 105 MET A N 1
ATOM 855 C CA . MET A 1 105 ? -15.194 6.723 1.781 1.00 98.12 105 MET A CA 1
ATOM 856 C C . MET A 1 105 ? -16.342 5.822 2.242 1.00 98.12 105 MET A C 1
ATOM 858 O O . MET A 1 105 ? -16.097 4.723 2.735 1.00 98.12 105 MET A O 1
ATOM 862 N N . LYS A 1 106 ? -17.586 6.242 2.019 1.00 97.62 106 LYS A N 1
ATOM 863 C CA . LYS A 1 106 ? -18.790 5.419 2.208 1.00 97.62 106 LYS A CA 1
ATOM 864 C C . LYS A 1 106 ? -19.777 5.715 1.089 1.00 97.62 106 LYS A C 1
ATOM 866 O O . LYS A 1 106 ? -20.047 6.883 0.837 1.00 97.62 106 LYS A O 1
ATOM 871 N N . ASP A 1 107 ? -20.291 4.680 0.426 1.00 95.00 107 ASP A N 1
ATOM 872 C CA . ASP A 1 107 ? -21.247 4.815 -0.686 1.00 95.00 107 ASP A CA 1
ATOM 873 C C . ASP A 1 107 ? -20.803 5.870 -1.727 1.00 95.00 107 ASP A C 1
ATOM 875 O O . ASP A 1 107 ? -21.557 6.769 -2.094 1.00 95.00 107 ASP A O 1
ATOM 879 N N . ASP A 1 108 ? -19.526 5.803 -2.129 1.00 93.25 108 ASP A N 1
ATOM 880 C CA . ASP A 1 108 ? -18.824 6.752 -3.016 1.00 93.25 108 ASP A CA 1
ATOM 881 C C . ASP A 1 108 ? -18.725 8.214 -2.528 1.00 93.25 108 ASP A C 1
ATOM 883 O O . ASP A 1 108 ? -18.168 9.072 -3.219 1.00 93.25 108 ASP A O 1
ATOM 887 N N . GLN A 1 109 ? -19.170 8.515 -1.308 1.00 97.44 109 GLN A N 1
ATOM 888 C CA . GLN A 1 109 ? -19.022 9.825 -0.679 1.00 97.44 109 GLN A CA 1
ATOM 889 C C . GLN A 1 109 ? -17.747 9.896 0.159 1.00 97.44 109 GLN A C 1
ATOM 891 O O . GLN A 1 109 ? -17.400 8.963 0.883 1.00 97.44 109 GLN A O 1
ATOM 896 N N . VAL A 1 110 ? -17.053 11.034 0.078 1.00 98.31 110 VAL A N 1
ATOM 897 C CA . VAL A 1 110 ? -15.893 11.329 0.927 1.00 98.31 110 VAL A CA 1
ATOM 898 C C . VAL A 1 110 ? -16.403 11.745 2.304 1.00 98.31 110 VAL A C 1
ATOM 900 O O . VAL A 1 110 ? -17.023 12.798 2.431 1.00 98.31 110 VAL A O 1
ATOM 903 N N . LEU A 1 111 ? -16.124 10.937 3.324 1.00 98.25 111 LEU A N 1
ATOM 904 C CA . LEU A 1 111 ? -16.410 11.278 4.718 1.00 98.25 111 LEU A CA 1
ATOM 905 C C . LEU A 1 111 ? -15.294 12.140 5.308 1.00 98.25 111 LEU A C 1
ATOM 907 O O . LEU A 1 111 ? -15.560 13.146 5.957 1.00 98.25 111 LEU A O 1
ATOM 911 N N . GLU A 1 112 ? -14.041 11.758 5.051 1.00 98.25 112 GLU A N 1
ATOM 912 C CA . GLU A 1 112 ? -12.858 12.436 5.585 1.00 98.25 112 GLU A CA 1
ATOM 913 C C . GLU A 1 112 ? -11.691 12.399 4.595 1.00 98.25 112 GLU A C 1
ATOM 915 O O . GLU A 1 112 ? -11.590 11.505 3.748 1.00 98.25 112 GLU A O 1
ATOM 920 N N . ILE A 1 113 ? -10.781 13.363 4.736 1.00 98.38 113 ILE A N 1
ATOM 921 C CA . ILE A 1 113 ? -9.519 13.435 3.998 1.00 98.38 113 ILE A CA 1
ATOM 922 C C . ILE A 1 113 ? -8.385 13.540 5.011 1.00 98.38 113 ILE A C 1
ATOM 924 O O . ILE A 1 113 ? -8.372 14.449 5.839 1.00 98.38 113 ILE A O 1
ATOM 928 N N . HIS A 1 114 ? -7.418 12.638 4.893 1.00 98.12 114 HIS A N 1
ATOM 929 C CA . HIS A 1 114 ? -6.201 12.609 5.693 1.00 98.12 114 HIS A CA 1
ATOM 930 C C . HIS A 1 114 ? -5.016 12.897 4.772 1.00 98.12 114 HIS A C 1
ATOM 932 O O . HIS A 1 114 ? -4.751 12.126 3.849 1.00 98.12 114 HIS A O 1
ATOM 938 N N . ASN A 1 115 ? -4.339 14.027 4.989 1.00 97.44 115 ASN A N 1
ATOM 939 C CA . ASN A 1 115 ? -3.123 14.390 4.257 1.00 97.44 115 ASN A CA 1
ATOM 940 C C . ASN A 1 115 ? -1.913 13.892 5.050 1.00 97.44 115 ASN A C 1
ATOM 942 O O . ASN A 1 115 ? -1.580 14.454 6.093 1.00 97.44 115 ASN A O 1
ATOM 946 N N . GLU A 1 116 ? -1.293 12.827 4.562 1.00 92.69 116 GLU A N 1
ATOM 947 C CA . GLU A 1 116 ? -0.166 12.146 5.192 1.00 92.69 116 GLU A CA 1
ATOM 948 C C . GLU A 1 116 ? 0.758 11.652 4.082 1.00 92.69 116 GLU A C 1
ATOM 950 O O . GLU A 1 116 ? 0.335 10.894 3.210 1.00 92.69 116 GLU A O 1
ATOM 955 N N . GLU A 1 117 ? 2.005 12.112 4.093 1.00 94.88 117 GLU A N 1
ATOM 956 C CA . GLU A 1 117 ? 2.983 11.727 3.081 1.00 94.88 117 GLU A CA 1
ATOM 957 C C . GLU A 1 117 ? 3.562 10.351 3.411 1.00 94.88 117 GLU A C 1
ATOM 959 O O . GLU A 1 117 ? 4.132 10.152 4.488 1.00 94.88 117 GLU A O 1
ATOM 964 N N . PHE A 1 118 ? 3.446 9.410 2.477 1.00 93.38 118 PHE A N 1
ATOM 965 C CA . PHE A 1 118 ? 4.008 8.071 2.621 1.00 93.38 118 PHE A CA 1
ATOM 966 C C . PHE A 1 118 ? 5.295 7.913 1.802 1.00 93.38 118 PHE A C 1
ATOM 968 O O . PHE A 1 118 ? 5.514 8.620 0.815 1.00 93.38 118 PHE A O 1
ATOM 975 N N . PRO A 1 119 ? 6.166 6.950 2.159 1.00 91.88 119 PRO A N 1
ATOM 976 C CA . PRO A 1 119 ? 7.356 6.662 1.370 1.00 91.88 119 PRO A CA 1
ATOM 977 C C . PRO A 1 119 ? 7.013 6.354 -0.093 1.00 91.88 119 PRO A C 1
ATOM 979 O O . PRO A 1 119 ? 6.246 5.435 -0.390 1.00 91.88 119 PRO A O 1
ATOM 982 N N . SER A 1 120 ? 7.621 7.100 -1.018 1.00 90.69 120 SER A N 1
ATOM 983 C CA . SER A 1 120 ? 7.480 6.830 -2.451 1.00 90.69 120 SER A CA 1
ATOM 984 C C . SER A 1 120 ? 8.076 5.476 -2.813 1.00 90.69 120 SER A C 1
ATOM 986 O O . SER A 1 120 ? 9.107 5.064 -2.275 1.00 90.69 120 SER A O 1
ATOM 988 N N . THR A 1 121 ? 7.445 4.790 -3.762 1.00 92.44 121 THR A N 1
ATOM 989 C CA . THR A 1 121 ? 7.875 3.460 -4.204 1.00 92.44 121 THR A CA 1
ATOM 990 C C . THR A 1 121 ? 8.132 3.457 -5.701 1.00 92.44 121 THR A C 1
ATOM 992 O O . THR A 1 121 ? 7.350 4.007 -6.472 1.00 92.44 121 THR A O 1
ATOM 995 N N . SER A 1 122 ? 9.236 2.835 -6.120 1.00 93.50 122 SER A N 1
ATOM 996 C CA . SER A 1 122 ? 9.603 2.712 -7.531 1.00 93.50 122 SER A CA 1
ATOM 997 C C . SER A 1 122 ? 9.935 1.269 -7.868 1.00 93.50 122 SER A C 1
ATOM 999 O O . SER A 1 122 ? 10.718 0.626 -7.166 1.00 93.50 122 SER A O 1
ATOM 1001 N N . ILE A 1 123 ? 9.372 0.777 -8.969 1.00 94.06 123 ILE A N 1
ATOM 1002 C CA . ILE A 1 123 ? 9.642 -0.562 -9.490 1.00 94.06 123 ILE A CA 1
ATOM 1003 C C . ILE A 1 123 ? 10.107 -0.488 -10.940 1.00 94.06 123 ILE A C 1
ATOM 1005 O O . ILE A 1 123 ? 9.579 0.284 -11.737 1.00 94.06 123 ILE A O 1
ATOM 1009 N N . ASN A 1 124 ? 11.083 -1.323 -11.287 1.00 94.94 124 ASN A N 1
ATOM 1010 C CA . ASN A 1 124 ? 11.454 -1.569 -12.676 1.00 94.94 124 ASN A CA 1
ATOM 1011 C C . ASN A 1 124 ? 10.675 -2.785 -13.168 1.00 94.94 124 ASN A C 1
ATOM 1013 O O . ASN A 1 124 ? 10.745 -3.851 -12.557 1.00 94.94 124 ASN A O 1
ATOM 1017 N N . THR A 1 125 ? 9.938 -2.621 -14.261 1.00 94.75 125 THR A N 1
ATOM 1018 C CA . THR A 1 125 ? 9.073 -3.659 -14.827 1.00 94.75 125 THR A CA 1
ATOM 1019 C C . THR A 1 125 ? 9.143 -3.654 -16.353 1.00 94.75 125 THR A C 1
ATOM 1021 O O . THR A 1 125 ? 9.805 -2.802 -16.951 1.00 94.75 125 THR A O 1
ATOM 1024 N N . LYS A 1 126 ? 8.474 -4.621 -16.982 1.00 95.81 126 LYS A N 1
ATOM 1025 C CA . LYS A 1 126 ? 8.219 -4.628 -18.422 1.00 95.81 126 LYS A CA 1
ATOM 1026 C C . LYS A 1 126 ? 6.769 -4.248 -18.702 1.00 95.81 126 LYS A C 1
ATOM 1028 O O . LYS A 1 126 ? 5.885 -4.632 -17.937 1.00 95.81 126 LYS A O 1
ATOM 1033 N N . GLY A 1 127 ? 6.547 -3.527 -19.793 1.00 91.88 127 GLY A N 1
ATOM 1034 C CA . GLY A 1 127 ? 5.229 -3.140 -20.298 1.00 91.88 127 GLY A CA 1
ATOM 1035 C C . GLY A 1 127 ? 5.229 -2.993 -21.803 1.00 91.88 127 GLY A C 1
ATOM 1036 O O . GLY A 1 127 ? 6.321 -3.135 -22.404 1.00 91.88 127 GLY A O 1
#

Secondary structure (DSSP, 8-state):
---EEEEEETTEEEEEEEGGGHHHHS-TT-EEEETTEEEEEEEEETTTTEEEEEE---S-EEEEEEEEEEEEEEEEEEEE-TTSS-EEEEEEEEEEEEEEEEEEEETTEEEEEEE-PPPPEEEEEE-

Sequence (127 aa):
MNSSFKILCNGVVLETIERDKIYDEAHPNAVWIHMGQQYLVKEVNENLQTITVIRKDMDYYTKTMKEINVSNIKEEERIVYSDNHCSLCKGALTVTRHIWGYKVMKDDQVLEIHNEEFPSTSINTKG

pLDDT: mean 94.8, std 6.56, range [43.69, 98.62]

Radius of gyration: 18.38 Å; chains: 1; bounding box: 37×30×58 Å